Protein AF-A0A2E0CPW2-F1 (afdb_monomer)

Mean predicted aligned error: 4.57 Å

Sequence (59 aa):
MSFSDQLRHLEQPANISLLLEIKRGLEKENLRVTPQGYLSEKKHLSELGSALTHPSITT

Structure (mmCIF, N/CA/C/O backbone):
data_AF-A0A2E0CPW2-F1
#
_entry.id   AF-A0A2E0CPW2-F1
#
loop_
_atom_site.group_PDB
_atom_site.id
_atom_site.type_symbol
_atom_site.label_atom_id
_atom_site.label_alt_id
_atom_site.label_comp_id
_atom_site.label_asym_id
_atom_site.label_entity_id
_atom_site.label_seq_id
_atom_site.pdbx_PDB_ins_code
_at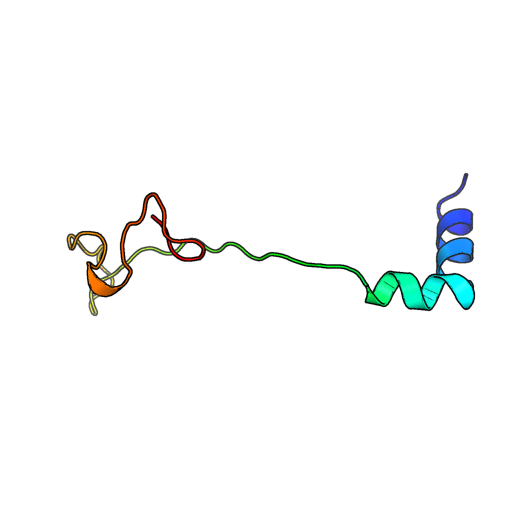om_site.Cartn_x
_atom_site.Cartn_y
_atom_site.Cartn_z
_atom_site.occupancy
_atom_site.B_iso_or_equiv
_atom_site.auth_seq_id
_atom_site.auth_comp_id
_atom_site.auth_asym_id
_atom_site.auth_atom_id
_atom_site.pdbx_PDB_model_num
ATOM 1 N N . MET A 1 1 ? 21.999 -14.924 -25.906 1.00 65.31 1 MET A N 1
ATOM 2 C CA . MET A 1 1 ? 21.722 -13.477 -25.985 1.00 65.31 1 MET A CA 1
ATOM 3 C C . MET A 1 1 ? 22.465 -12.822 -24.835 1.00 65.31 1 MET A C 1
ATOM 5 O O . MET A 1 1 ? 22.261 -13.237 -23.702 1.00 65.31 1 MET A O 1
ATOM 9 N N . SER A 1 2 ? 23.407 -11.931 -25.128 1.00 94.06 2 SER A N 1
ATOM 10 C CA . SER A 1 2 ? 24.208 -11.224 -24.124 1.00 94.06 2 SER A CA 1
ATOM 11 C C . SER A 1 2 ? 23.404 -10.079 -23.498 1.00 94.06 2 SER A C 1
ATOM 13 O O . SER A 1 2 ? 22.523 -9.515 -24.146 1.00 94.06 2 SER A O 1
ATOM 15 N N . PHE A 1 3 ? 23.742 -9.677 -22.272 1.00 94.31 3 PHE A N 1
ATOM 16 C CA . PHE A 1 3 ? 23.210 -8.461 -21.643 1.00 94.31 3 PHE A CA 1
ATOM 17 C C . PHE A 1 3 ? 23.407 -7.222 -22.537 1.00 94.31 3 PHE A C 1
ATOM 19 O O . PHE A 1 3 ? 22.499 -6.410 -22.706 1.00 94.31 3 PHE A O 1
ATOM 26 N N . SER A 1 4 ? 24.559 -7.132 -23.210 1.00 96.38 4 SER A N 1
ATOM 27 C CA . SER A 1 4 ? 24.847 -6.067 -24.177 1.00 96.38 4 SER A CA 1
ATOM 28 C C . SER A 1 4 ? 23.923 -6.098 -25.399 1.00 96.38 4 SER A C 1
ATOM 30 O O . SER A 1 4 ? 23.660 -5.057 -25.993 1.00 96.38 4 SER A O 1
ATOM 32 N N . ASP A 1 5 ? 23.411 -7.268 -25.790 1.00 94.69 5 ASP A N 1
ATOM 33 C CA . ASP A 1 5 ? 22.436 -7.368 -26.884 1.00 94.69 5 ASP A CA 1
ATOM 34 C C . ASP A 1 5 ? 21.089 -6.790 -26.443 1.00 94.69 5 ASP A C 1
ATOM 36 O O . ASP A 1 5 ? 20.460 -6.045 -27.185 1.00 94.69 5 ASP A O 1
ATOM 40 N N . GLN A 1 6 ? 20.672 -7.078 -25.207 1.00 92.81 6 GLN A N 1
ATOM 41 C CA . GLN A 1 6 ? 19.414 -6.586 -24.644 1.00 92.81 6 GLN A CA 1
ATOM 42 C C . GLN A 1 6 ? 19.415 -5.063 -24.466 1.00 92.81 6 GLN A C 1
AT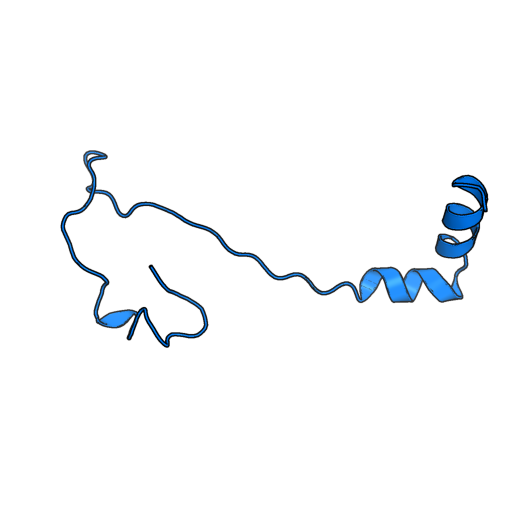OM 44 O O . GLN A 1 6 ? 18.436 -4.414 -24.831 1.00 92.81 6 GLN A O 1
ATOM 49 N N . LEU A 1 7 ? 20.520 -4.482 -23.984 1.00 93.25 7 LEU A N 1
ATOM 50 C CA . LEU A 1 7 ? 20.662 -3.024 -23.891 1.00 93.25 7 LEU A CA 1
ATOM 51 C C . LEU A 1 7 ? 20.542 -2.358 -25.266 1.00 93.25 7 LEU A C 1
ATOM 53 O O . LEU A 1 7 ? 19.750 -1.433 -25.426 1.00 93.25 7 LEU A O 1
ATOM 57 N N . ARG A 1 8 ? 21.222 -2.902 -26.286 1.00 94.31 8 ARG A N 1
ATOM 58 C CA . ARG A 1 8 ? 21.133 -2.395 -27.665 1.00 94.31 8 ARG A CA 1
ATOM 59 C C . ARG A 1 8 ? 19.715 -2.428 -28.228 1.00 94.31 8 ARG A C 1
ATOM 61 O O . ARG A 1 8 ? 19.374 -1.581 -29.051 1.00 94.31 8 ARG A O 1
ATOM 68 N N . HIS A 1 9 ? 18.885 -3.383 -27.808 1.00 92.31 9 HIS A N 1
ATOM 69 C CA . HIS A 1 9 ? 17.472 -3.411 -28.184 1.00 92.31 9 HIS A CA 1
ATOM 70 C C . HIS A 1 9 ? 16.660 -2.316 -27.485 1.00 92.31 9 HIS A C 1
ATOM 72 O O . HIS A 1 9 ? 15.830 -1.690 -28.138 1.00 92.31 9 HIS A O 1
ATOM 78 N N . LEU A 1 10 ? 16.898 -2.054 -26.199 1.00 92.88 10 LEU A N 1
ATOM 79 C CA . LEU A 1 10 ? 16.204 -0.991 -25.460 1.00 92.88 10 LEU A CA 1
ATOM 80 C C . LEU A 1 10 ? 16.584 0.416 -25.947 1.00 92.88 10 LEU A C 1
ATOM 82 O O . LEU A 1 10 ? 15.745 1.310 -25.936 1.00 92.88 10 LEU A O 1
ATOM 86 N N . GLU A 1 11 ? 17.819 0.594 -26.421 1.00 92.38 11 GLU A N 1
ATOM 87 C CA . GLU A 1 11 ? 18.324 1.857 -26.979 1.00 92.38 11 GLU A CA 1
ATOM 88 C C . GLU A 1 11 ? 17.725 2.216 -28.348 1.00 92.38 11 GLU A C 1
ATOM 90 O O . GLU A 1 11 ? 17.860 3.356 -28.797 1.00 92.38 11 GLU A O 1
ATOM 95 N N . GLN A 1 12 ? 17.058 1.280 -29.034 1.00 93.75 12 GLN A N 1
ATOM 96 C CA . GLN A 1 12 ? 16.446 1.578 -30.328 1.00 93.75 12 GLN A CA 1
ATOM 97 C C . GLN A 1 12 ? 15.340 2.632 -30.162 1.00 93.75 12 GLN A C 1
ATOM 99 O O . GLN A 1 12 ? 14.439 2.419 -29.349 1.00 93.75 12 GLN A O 1
ATOM 104 N N . PRO A 1 13 ? 15.315 3.718 -30.963 1.00 89.50 13 PRO A N 1
ATOM 105 C CA . PRO A 1 13 ? 14.333 4.797 -30.815 1.00 89.50 13 PRO A CA 1
ATOM 106 C C . PRO A 1 13 ? 12.871 4.332 -30.804 1.00 89.50 13 PRO A C 1
ATOM 108 O O . PRO A 1 13 ? 12.054 4.878 -30.066 1.00 89.50 13 PRO A O 1
ATOM 111 N N . ALA A 1 14 ? 12.554 3.279 -31.565 1.00 88.25 14 ALA A N 1
ATOM 112 C CA . ALA A 1 14 ? 11.228 2.662 -31.579 1.00 88.25 14 ALA A CA 1
ATOM 113 C C . ALA A 1 14 ? 10.814 2.080 -30.210 1.00 88.25 14 ALA A C 1
ATOM 115 O O . ALA A 1 14 ? 9.637 2.107 -29.864 1.00 88.25 14 ALA A O 1
ATOM 116 N N . ASN A 1 15 ? 11.777 1.610 -29.413 1.00 91.62 15 ASN A N 1
ATOM 117 C CA . ASN A 1 15 ? 11.553 0.932 -28.135 1.00 91.62 15 ASN A CA 1
ATOM 118 C C . ASN A 1 15 ? 11.633 1.872 -26.923 1.00 91.62 15 ASN A C 1
ATOM 120 O O . ASN A 1 15 ? 11.081 1.550 -25.874 1.00 91.62 15 ASN A O 1
ATOM 124 N N . ILE A 1 16 ? 12.260 3.047 -27.057 1.00 89.88 16 ILE A N 1
ATOM 125 C CA . ILE A 1 16 ? 12.355 4.041 -25.971 1.00 89.88 16 ILE A CA 1
ATOM 126 C C . ILE A 1 16 ? 10.961 4.467 -25.492 1.00 89.88 16 ILE A C 1
ATOM 128 O O . ILE A 1 16 ? 10.726 4.578 -24.290 1.00 89.88 16 ILE A O 1
ATOM 132 N N . SER A 1 17 ? 10.025 4.669 -26.424 1.00 89.69 17 SER A N 1
ATOM 133 C CA . SER A 1 17 ? 8.647 5.058 -26.095 1.00 89.69 17 SER A CA 1
ATOM 134 C C . SER A 1 17 ? 7.939 4.028 -25.204 1.00 89.69 17 SER A C 1
ATOM 136 O O . SER A 1 17 ? 7.243 4.411 -24.268 1.00 89.69 17 SER A O 1
ATOM 138 N N . LEU A 1 18 ? 8.206 2.733 -25.409 1.00 90.56 18 LEU A N 1
ATOM 139 C CA . LEU A 1 18 ? 7.615 1.636 -24.636 1.00 90.56 18 LEU A CA 1
ATOM 140 C C . LEU A 1 18 ? 8.059 1.650 -23.166 1.00 90.56 18 LEU A C 1
ATOM 142 O O . LEU A 1 18 ? 7.284 1.303 -22.277 1.00 90.56 18 LEU A O 1
ATOM 146 N N . LEU A 1 19 ? 9.289 2.093 -22.881 1.00 90.44 19 LEU A N 1
ATOM 147 C CA . LEU A 1 19 ? 9.795 2.208 -21.506 1.00 90.44 19 LEU A CA 1
ATOM 148 C C . LEU A 1 19 ? 9.039 3.264 -20.685 1.00 90.44 19 LEU A C 1
ATOM 150 O O . LEU A 1 19 ? 8.989 3.177 -19.456 1.00 90.44 19 LEU A O 1
ATOM 154 N N . LEU A 1 20 ? 8.426 4.246 -21.350 1.00 89.81 20 LEU A N 1
ATOM 155 C CA . LEU A 1 20 ? 7.620 5.279 -20.698 1.00 89.81 20 LEU A CA 1
ATOM 156 C C . LEU A 1 20 ? 6.223 4.777 -20.310 1.00 89.81 20 LEU A C 1
ATOM 158 O O . LEU A 1 20 ? 5.566 5.386 -19.467 1.00 89.81 20 LEU A O 1
ATOM 162 N N . GLU A 1 21 ? 5.772 3.653 -20.869 1.00 92.31 21 GLU A N 1
ATOM 163 C CA . GLU A 1 21 ? 4.427 3.123 -20.631 1.00 92.31 21 GLU A CA 1
ATOM 164 C C . GLU A 1 21 ? 4.316 2.245 -19.376 1.00 92.31 21 GLU A C 1
ATOM 166 O O . GLU A 1 21 ? 3.212 1.828 -19.012 1.00 92.31 21 GLU A O 1
ATOM 171 N N . ILE A 1 22 ? 5.430 2.007 -18.671 1.00 94.50 22 ILE A N 1
ATOM 172 C CA . ILE A 1 22 ? 5.478 1.180 -17.459 1.00 94.50 22 ILE A CA 1
ATOM 173 C C . ILE A 1 22 ? 4.472 1.690 -16.420 1.00 94.50 22 ILE A C 1
ATOM 175 O O . ILE A 1 22 ? 4.588 2.800 -15.886 1.00 94.50 22 ILE A O 1
ATOM 179 N N . LYS A 1 23 ? 3.50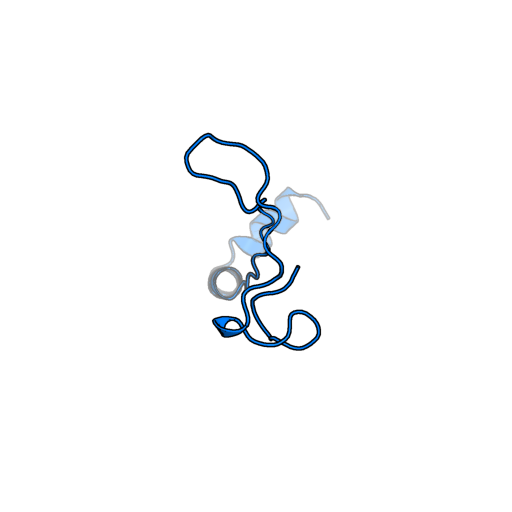1 0.835 -16.088 1.00 96.50 23 LYS A N 1
ATOM 180 C CA . LYS A 1 23 ? 2.531 1.064 -15.014 1.00 96.50 23 LYS A CA 1
ATOM 181 C C . LYS A 1 23 ? 3.094 0.568 -13.687 1.00 96.50 23 LYS A C 1
ATOM 183 O O . LYS A 1 23 ? 3.854 -0.395 -13.644 1.00 96.50 23 LYS A O 1
ATOM 188 N N . ARG A 1 24 ? 2.743 1.257 -12.603 1.00 97.12 24 ARG A N 1
ATOM 189 C CA . ARG A 1 24 ? 3.221 0.970 -11.246 1.00 97.12 24 ARG A CA 1
ATOM 190 C C . ARG A 1 24 ? 2.037 1.026 -10.288 1.00 97.12 24 ARG A C 1
ATOM 192 O O . ARG A 1 24 ? 1.195 1.910 -10.427 1.00 97.12 24 ARG A O 1
ATOM 199 N N . GLY A 1 25 ? 2.001 0.106 -9.333 1.00 96.62 25 GLY A N 1
ATOM 200 C CA . GLY A 1 25 ? 1.131 0.148 -8.160 1.00 96.62 25 GLY A CA 1
ATOM 201 C C . GLY A 1 25 ? 1.992 0.233 -6.903 1.00 96.62 25 GLY A C 1
ATOM 202 O O . GLY A 1 25 ? 3.135 -0.224 -6.919 1.00 96.62 25 GLY A O 1
ATOM 203 N N . LEU A 1 26 ? 1.471 0.854 -5.845 1.00 97.62 26 LEU A N 1
ATOM 204 C CA . LEU A 1 26 ? 2.157 0.969 -4.560 1.00 97.62 26 LEU A CA 1
ATOM 205 C C . LEU A 1 26 ? 1.232 0.517 -3.438 1.00 97.62 26 LEU A C 1
ATOM 207 O O . LEU A 1 26 ? 0.080 0.940 -3.371 1.00 97.62 26 LEU A O 1
ATOM 211 N N . GLU A 1 27 ? 1.790 -0.276 -2.532 1.00 97.94 27 GLU A N 1
ATOM 212 C CA . GLU A 1 27 ? 1.154 -0.723 -1.299 1.00 97.94 27 GLU A CA 1
ATOM 213 C C . GLU A 1 27 ? 2.055 -0.326 -0.126 1.00 97.94 27 GLU A C 1
ATOM 215 O O . GLU A 1 27 ? 3.285 -0.335 -0.239 1.00 97.94 27 GLU A O 1
ATOM 220 N N . LYS A 1 28 ? 1.455 0.102 0.988 1.00 98.06 28 LYS A N 1
ATOM 221 C CA . LYS A 1 28 ? 2.196 0.588 2.156 1.00 98.06 28 LYS A CA 1
ATOM 222 C C . LYS A 1 28 ? 1.447 0.274 3.440 1.00 98.06 28 LYS A C 1
ATOM 224 O O . LYS A 1 28 ? 0.324 0.728 3.637 1.00 98.06 28 LYS A O 1
ATOM 229 N N . GLU A 1 29 ? 2.138 -0.381 4.360 1.00 97.94 29 GLU A N 1
ATOM 230 C CA . GLU A 1 29 ? 1.627 -0.707 5.690 1.00 97.94 29 GLU A CA 1
ATOM 231 C C . GLU A 1 29 ? 2.143 0.291 6.728 1.00 97.94 29 GLU A C 1
ATOM 233 O O . GLU A 1 29 ? 3.273 0.776 6.634 1.00 97.94 29 GLU A O 1
ATOM 238 N N . ASN A 1 30 ? 1.297 0.664 7.695 1.00 96.50 30 ASN A N 1
ATOM 239 C CA . ASN A 1 30 ? 1.678 1.478 8.856 1.00 96.50 30 ASN A CA 1
ATOM 240 C C . ASN A 1 30 ? 0.797 1.132 10.047 1.00 96.50 30 ASN A C 1
ATOM 242 O O . ASN A 1 30 ? -0.390 0.847 9.895 1.00 96.50 30 ASN A O 1
ATOM 246 N N . LEU A 1 31 ? 1.362 1.269 11.242 1.00 97.81 31 LEU A N 1
ATOM 247 C CA . LEU A 1 31 ? 0.610 1.164 12.482 1.00 97.81 31 LEU A CA 1
ATOM 248 C C . LEU A 1 31 ? -0.077 2.494 12.799 1.00 97.81 31 LEU A C 1
ATOM 250 O O . LEU A 1 31 ? 0.506 3.569 12.655 1.00 97.81 31 LEU A O 1
ATOM 254 N N . ARG A 1 32 ? -1.319 2.420 13.280 1.00 97.62 32 ARG A N 1
ATOM 255 C CA . ARG A 1 32 ? -1.994 3.570 13.892 1.00 97.62 32 ARG A CA 1
ATOM 256 C C . ARG A 1 32 ? -1.451 3.739 15.307 1.00 97.62 32 ARG A C 1
ATOM 258 O O . ARG A 1 32 ? -1.428 2.774 16.069 1.00 97.62 32 ARG A O 1
ATOM 265 N N . VAL A 1 33 ? -1.048 4.956 15.664 1.00 98.06 33 VAL A N 1
ATOM 266 C CA . VAL A 1 33 ? -0.404 5.256 16.951 1.00 98.06 33 VAL A CA 1
ATOM 267 C C . VAL A 1 33 ? -1.082 6.413 17.684 1.00 98.06 33 VAL A C 1
ATOM 269 O O . VAL A 1 33 ? -1.790 7.221 17.082 1.00 98.06 33 VAL A O 1
ATOM 272 N N . THR A 1 34 ? -0.891 6.481 19.000 1.00 97.62 34 THR A N 1
ATOM 273 C CA . THR A 1 34 ? -1.246 7.637 19.830 1.00 97.62 34 THR A CA 1
ATOM 274 C C . THR A 1 34 ? -0.213 8.759 19.656 1.00 97.62 34 THR A C 1
ATOM 276 O O . THR A 1 34 ? 0.908 8.491 19.217 1.00 97.62 34 THR A O 1
ATOM 279 N N . PRO A 1 35 ? -0.524 10.014 20.038 1.00 97.62 35 PRO A N 1
ATOM 280 C CA . PRO A 1 35 ? 0.457 11.105 20.009 1.00 97.62 35 PRO A CA 1
ATOM 281 C C . PRO A 1 35 ? 1.713 10.846 20.857 1.00 97.62 35 PRO A C 1
ATOM 283 O O . PRO A 1 35 ? 2.752 11.447 20.613 1.00 97.62 35 PRO A O 1
ATOM 286 N N . GLN A 1 36 ? 1.630 9.949 21.842 1.00 97.88 36 GLN A N 1
ATOM 287 C CA . GLN A 1 36 ? 2.751 9.526 22.685 1.00 97.88 36 GLN A CA 1
ATOM 288 C C . GLN A 1 36 ? 3.587 8.396 22.052 1.00 97.88 36 GLN A C 1
ATOM 290 O O . GLN A 1 36 ? 4.567 7.963 22.649 1.00 97.88 36 GLN A O 1
ATOM 295 N N . GLY A 1 37 ? 3.215 7.912 20.861 1.00 97.31 37 GLY A N 1
ATOM 296 C CA . GLY A 1 37 ? 3.954 6.886 20.121 1.00 97.31 37 GLY A CA 1
ATOM 297 C C . GLY A 1 37 ? 3.581 5.439 20.458 1.00 97.31 37 GLY A C 1
ATOM 298 O O . GLY A 1 37 ? 4.256 4.522 20.001 1.00 97.31 37 GLY A O 1
ATOM 299 N N . TYR A 1 38 ? 2.513 5.208 21.224 1.00 98.31 38 TYR A N 1
ATOM 300 C CA . TYR A 1 38 ? 2.021 3.856 21.518 1.00 98.31 38 TYR A CA 1
ATOM 301 C C . TYR A 1 38 ? 1.060 3.359 20.437 1.00 98.31 38 TYR A C 1
ATOM 303 O O . TYR A 1 38 ? 0.444 4.161 19.739 1.00 98.31 38 TYR A O 1
ATOM 311 N N . LEU A 1 39 ? 0.883 2.040 20.324 1.00 98.19 39 LEU A N 1
ATOM 312 C CA . LEU A 1 39 ? -0.131 1.450 19.447 1.00 98.19 39 LEU A CA 1
ATOM 313 C C . LEU A 1 39 ? -1.534 1.966 19.793 1.00 98.19 39 LEU A C 1
ATOM 315 O O . LEU A 1 39 ? -1.905 2.104 20.957 1.00 98.19 39 L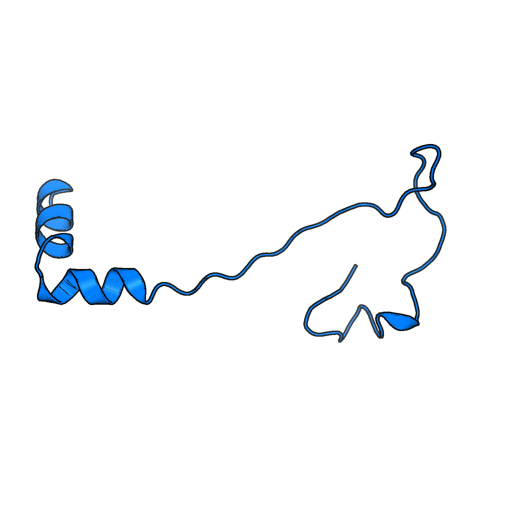EU A O 1
ATOM 319 N N . SER A 1 40 ? -2.318 2.279 18.762 1.00 97.88 40 SER A N 1
ATOM 320 C CA . SER A 1 40 ? -3.708 2.685 18.934 1.00 97.88 40 SER A CA 1
ATOM 321 C C . SER A 1 40 ? -4.622 1.466 19.040 1.00 97.88 40 SER A C 1
ATOM 323 O O . SER A 1 40 ? -4.768 0.718 18.079 1.00 97.88 40 SER A O 1
ATOM 325 N N . GLU A 1 41 ? -5.341 1.351 20.155 1.00 97.38 41 GLU A N 1
ATOM 326 C CA . GLU A 1 41 ? -6.374 0.323 20.376 1.00 97.38 41 GLU A CA 1
ATOM 327 C C . GLU A 1 41 ? -7.694 0.600 19.626 1.00 97.38 41 GLU A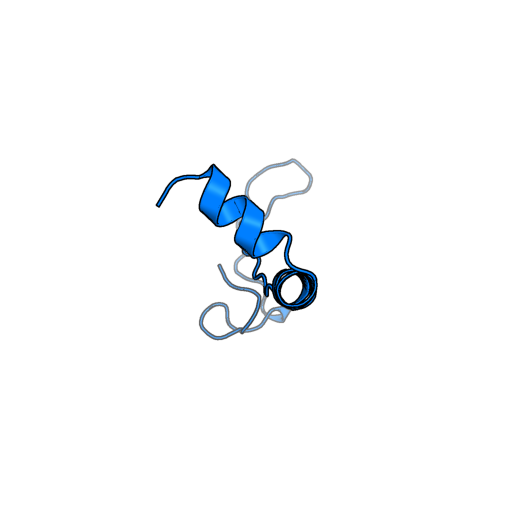 C 1
ATOM 329 O O . GLU A 1 41 ? -8.644 -0.183 19.680 1.00 97.38 41 GLU A O 1
ATOM 334 N N . LYS A 1 42 ? -7.805 1.738 18.921 1.00 96.56 42 LYS A N 1
ATOM 335 C CA . LYS A 1 42 ? -9.001 2.036 18.119 1.00 96.56 42 LYS A CA 1
ATOM 336 C C . LYS A 1 42 ? -9.138 0.998 17.001 1.00 96.56 42 LYS A C 1
ATOM 338 O O . LYS A 1 42 ? -8.137 0.564 16.432 1.00 96.56 42 LYS A O 1
ATOM 343 N N . LYS A 1 43 ? -10.367 0.641 16.629 1.00 96.31 43 LYS A N 1
ATOM 344 C CA . LYS A 1 43 ? -10.636 -0.196 15.446 1.00 96.31 43 LYS A CA 1
ATOM 345 C C . LYS A 1 43 ? -10.43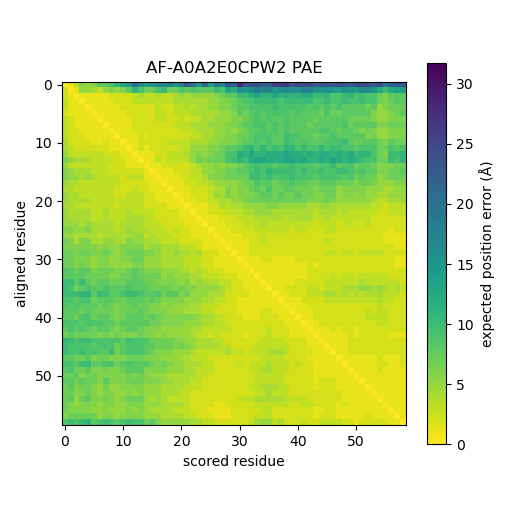3 0.599 14.145 1.00 96.31 43 LYS A C 1
ATOM 347 O O . LYS A 1 43 ? -10.114 1.788 14.190 1.00 96.31 43 LYS A O 1
ATOM 352 N N . HIS A 1 44 ? -10.592 -0.065 12.997 1.00 97.12 44 HIS A N 1
ATOM 353 C CA . HIS A 1 44 ? -10.660 0.600 11.692 1.00 97.12 44 HIS A CA 1
ATOM 354 C C . HIS A 1 44 ? -11.704 1.730 11.729 1.00 97.12 44 HIS A C 1
ATOM 356 O O . HIS A 1 44 ? -12.786 1.545 12.289 1.00 97.12 44 HIS A O 1
ATOM 362 N N . LEU A 1 45 ? -11.355 2.901 11.191 1.00 96.38 45 LEU A N 1
ATOM 363 C CA . LEU A 1 45 ? -12.234 4.071 11.193 1.00 96.38 45 LEU A CA 1
ATOM 364 C C . LEU A 1 45 ? -13.396 3.825 10.230 1.00 96.38 45 LEU A C 1
ATOM 366 O O . LEU A 1 45 ? -13.164 3.551 9.056 1.00 96.38 45 LEU A O 1
ATOM 370 N N . SER A 1 46 ? -14.632 3.941 10.711 1.00 96.00 46 SER A N 1
ATOM 371 C CA . SER A 1 46 ? -15.842 3.728 9.902 1.00 96.00 46 SER A CA 1
ATOM 372 C C . SER A 1 46 ? -15.926 4.652 8.685 1.00 96.00 46 SER A C 1
ATOM 374 O O . SER A 1 46 ? -16.492 4.286 7.661 1.00 96.00 46 SER A O 1
ATOM 376 N N . GLU A 1 47 ? -15.329 5.836 8.781 1.00 97.44 47 GLU A N 1
ATOM 377 C CA . GLU A 1 47 ? -15.257 6.857 7.74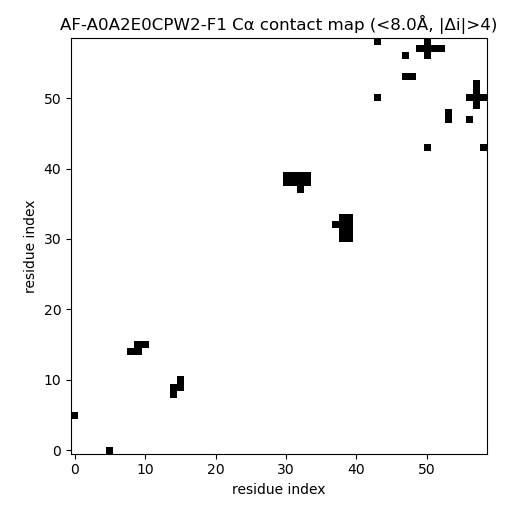0 1.00 97.44 47 GLU A CA 1
ATOM 378 C C . GLU A 1 47 ? -14.389 6.427 6.546 1.00 97.44 47 GLU A C 1
ATOM 380 O O . GLU A 1 47 ? -14.535 6.979 5.460 1.00 97.44 47 GLU A O 1
ATOM 385 N N . LEU A 1 48 ? -13.510 5.431 6.729 1.00 97.31 48 LEU A N 1
ATOM 386 C CA . LEU A 1 48 ? -12.719 4.813 5.658 1.00 97.31 48 LEU A CA 1
ATOM 387 C C . LEU A 1 48 ? -13.461 3.646 4.979 1.00 97.31 48 LEU A C 1
ATOM 389 O O . LEU A 1 48 ? -12.950 3.052 4.033 1.00 97.31 48 LEU A O 1
ATOM 393 N N . GLY A 1 49 ? -14.679 3.329 5.428 1.00 97.31 49 GLY A N 1
ATOM 394 C CA . GLY A 1 49 ? -15.507 2.266 4.877 1.00 97.31 49 GLY A CA 1
ATOM 395 C C . GLY A 1 49 ? -15.165 0.876 5.418 1.00 97.31 49 GLY A C 1
ATOM 396 O O . GLY A 1 49 ? -14.770 0.696 6.569 1.00 97.31 49 GLY A O 1
ATOM 397 N N . SER A 1 50 ? -15.405 -0.141 4.590 1.00 97.69 50 SER A N 1
ATOM 398 C CA . SER A 1 50 ? -15.164 -1.542 4.941 1.00 97.69 50 SER A CA 1
ATOM 399 C C . SER A 1 50 ? -13.740 -1.937 4.577 1.00 97.69 50 SER A C 1
ATOM 401 O O . SER A 1 50 ? -13.415 -2.004 3.394 1.00 97.69 50 SER A O 1
ATOM 403 N N . ALA A 1 51 ? -12.925 -2.300 5.567 1.00 97.75 51 ALA A N 1
ATOM 404 C CA . ALA A 1 51 ? -11.579 -2.816 5.316 1.00 97.75 51 ALA A CA 1
ATOM 405 C C . ALA A 1 51 ? -11.571 -4.012 4.338 1.00 97.75 51 ALA A C 1
ATOM 407 O O . ALA A 1 51 ? -10.649 -4.138 3.541 1.00 97.75 51 ALA A O 1
ATOM 408 N N . LEU A 1 52 ? -12.613 -4.855 4.342 1.00 98.12 52 LEU A N 1
ATOM 409 C CA . LEU A 1 52 ? -12.692 -6.042 3.483 1.00 98.12 52 LEU A CA 1
ATOM 410 C C . LEU A 1 52 ? -12.914 -5.712 1.997 1.00 98.12 52 LEU A C 1
ATOM 412 O O . LEU A 1 52 ? -12.517 -6.490 1.137 1.00 98.12 52 LEU A O 1
ATOM 416 N N . THR A 1 53 ? -13.589 -4.601 1.684 1.00 97.88 53 THR A N 1
ATOM 417 C CA . THR A 1 53 ? -14.061 -4.315 0.314 1.00 97.88 53 THR A CA 1
ATOM 418 C C . THR A 1 53 ? -13.654 -2.946 -0.217 1.00 97.88 53 THR A C 1
ATOM 420 O O . THR A 1 53 ? -13.964 -2.626 -1.363 1.00 97.88 53 THR A O 1
ATOM 423 N N . HIS A 1 54 ? -13.010 -2.103 0.590 1.00 98.12 54 HIS A N 1
ATOM 424 C CA . HIS A 1 54 ? -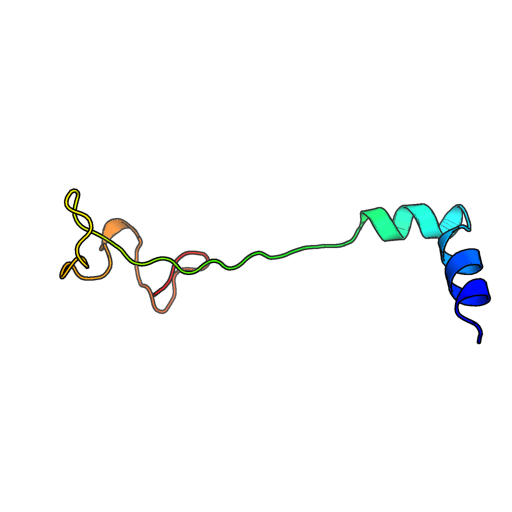12.604 -0.774 0.157 1.00 98.12 54 HIS A CA 1
ATOM 425 C C . HIS A 1 54 ? -11.417 -0.878 -0.823 1.00 98.12 54 HIS A C 1
ATOM 427 O O . HIS A 1 54 ? -10.415 -1.523 -0.515 1.00 98.12 54 HIS A O 1
ATOM 433 N N . PRO A 1 55 ? -11.484 -0.238 -2.006 1.00 97.25 55 PRO A N 1
ATOM 434 C CA . PRO A 1 55 ? -10.572 -0.524 -3.119 1.00 97.25 55 PRO A CA 1
ATOM 435 C C . PRO A 1 55 ? -9.146 0.017 -2.937 1.00 97.25 55 PRO A C 1
ATOM 437 O O . PRO A 1 55 ? -8.290 -0.214 -3.786 1.00 97.25 55 PRO A O 1
ATOM 440 N N . SER A 1 56 ? -8.885 0.813 -1.897 1.00 97.31 56 SER A N 1
ATOM 441 C CA . SER A 1 56 ? -7.607 1.538 -1.761 1.00 97.31 56 SER A CA 1
ATOM 442 C C . SER A 1 56 ? -7.105 1.703 -0.327 1.00 97.31 56 SER A C 1
ATOM 444 O O . SER A 1 56 ? -6.037 2.266 -0.120 1.00 97.31 56 SER A O 1
ATOM 446 N N . ILE A 1 57 ? -7.872 1.261 0.671 1.00 97.75 57 ILE A N 1
ATOM 447 C CA . ILE A 1 57 ? -7.528 1.394 2.093 1.00 97.75 57 ILE A CA 1
ATOM 448 C C . ILE A 1 57 ? -8.061 0.150 2.787 1.00 97.75 57 ILE A C 1
ATOM 450 O O . ILE A 1 57 ? -9.257 -0.104 2.737 1.00 97.75 57 ILE A O 1
ATOM 454 N N . THR A 1 58 ? -7.185 -0.617 3.421 1.00 97.62 58 THR A N 1
ATOM 455 C CA . THR A 1 58 ? -7.535 -1.849 4.133 1.00 97.62 58 THR A CA 1
ATOM 456 C C . THR A 1 58 ? -6.659 -1.984 5.384 1.00 97.62 58 THR A C 1
ATOM 458 O O . THR A 1 58 ? -5.912 -1.057 5.714 1.00 97.62 58 THR A O 1
ATOM 461 N N . THR A 1 59 ? -6.802 -3.077 6.126 1.00 94.69 59 THR A N 1
ATOM 462 C CA . THR A 1 59 ? -6.040 -3.388 7.346 1.00 94.69 59 THR A CA 1
ATOM 463 C C . THR A 1 59 ? -5.724 -4.860 7.420 1.00 94.69 59 THR A C 1
ATOM 465 O O . THR A 1 59 ? -6.648 -5.634 7.084 1.00 94.69 59 THR A O 1
#

Secondary structure (DSSP, 8-state):
--HHHHHHHHTSHHHHHHHTT-----------B-TTSPBP-----GGG--TTT-SS---

Solvent-accessible surface area (backbone 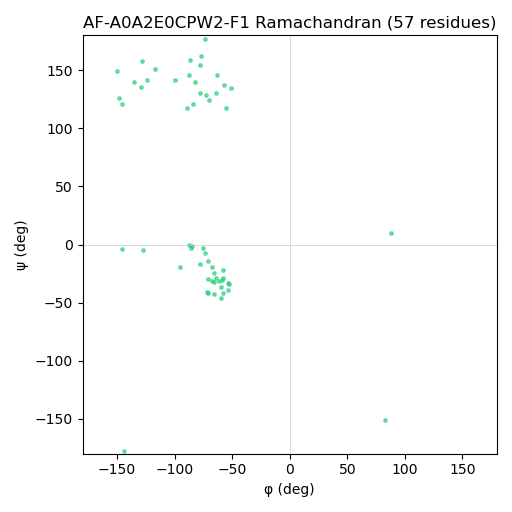atoms only — not comparable to full-atom values): 4140 Å² total; per-residue (Å²): 135,53,73,71,54,55,52,58,53,50,70,34,76,85,42,47,62,60,68,72,66,70,80,84,86,87,86,85,89,81,84,62,58,43,99,87,70,44,81,46,88,69,73,87,58,69,91,69,51,48,53,92,74,36,94,83,50,67,127

pLDDT: mean 95.01, std 4.8, range [65.31, 98.31]

Radius of gyration: 21.99 Å; Cα contacts (8 Å, |Δi|>4): 25; chains: 1; bounding box: 41×25×54 Å

Foldseek 3Di:
DDPVVVVVVCPPPVNVVVVVVDDDDDDDDDFDADPVGHGDPDDPDCVQPDLVDRPHDHD